Protein AF-A0A7R9QIW4-F1 (afdb_monomer)

Solvent-accessible surface area (backbone atoms only — not comparable to full-atom values): 6549 Å² total; per-residue (Å²): 130,71,56,93,93,48,84,43,78,92,71,60,83,67,83,57,94,78,72,70,64,65,75,35,50,54,84,44,78,40,85,35,36,68,63,47,52,56,50,51,50,55,54,48,61,66,40,68,49,76,42,98,90,54,27,41,38,30,44,73,46,78,78,46,79,47,74,47,28,39,44,32,31,45,70,65,41,81,47,74,51,48,40,32,34,38,33,33,32,33,40,31,33,44,70,96,53,90,61,77,47,73,51,72,52,74,44,83,74,51,105

Foldseek 3Di:
DDDVPDDDPVRPPPCPPVNDCPLLADKDKDWCFVVVVVVVQVVQQPDWDADPQWWIKHWPDWPDWDWTKMWIGHRNDIDIDTWIKTKTKMWIDTPPDPDIDIDMDIDRTDD

Structure (mmCIF, N/CA/C/O backbone):
data_AF-A0A7R9QIW4-F1
#
_entry.id   AF-A0A7R9QIW4-F1
#
loop_
_atom_site.group_PDB
_atom_site.id
_atom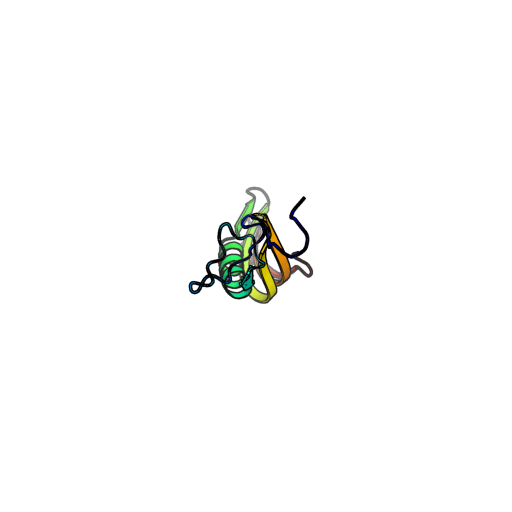_site.type_symbol
_atom_site.label_atom_id
_atom_site.label_alt_id
_atom_site.label_comp_id
_atom_site.label_asym_id
_atom_site.label_entity_id
_atom_site.label_seq_id
_atom_site.pdbx_PDB_ins_code
_atom_site.Cartn_x
_atom_site.Cartn_y
_atom_site.Cartn_z
_atom_site.occupancy
_atom_site.B_iso_or_equiv
_atom_site.auth_seq_id
_atom_site.auth_comp_id
_atom_site.auth_asym_id
_atom_site.auth_atom_id
_atom_site.pdbx_PDB_model_num
ATOM 1 N N . MET A 1 1 ? 19.376 -8.536 -48.602 1.00 56.03 1 MET A N 1
ATOM 2 C CA . MET A 1 1 ? 19.967 -9.592 -47.755 1.00 56.03 1 MET A CA 1
ATOM 3 C C . MET A 1 1 ? 21.464 -9.352 -47.710 1.00 56.03 1 MET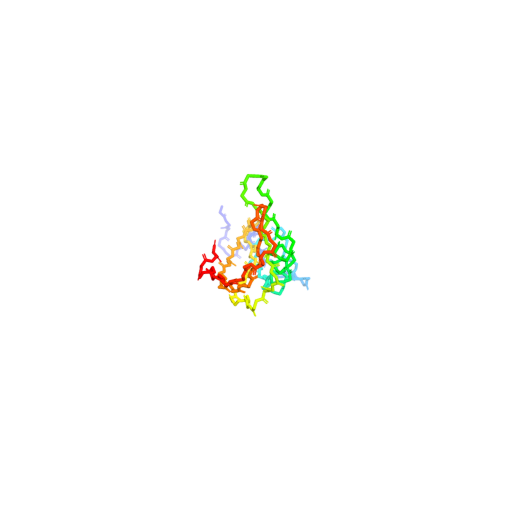 A C 1
ATOM 5 O O . MET A 1 1 ? 22.022 -9.063 -48.764 1.00 56.03 1 MET A O 1
ATOM 9 N N . ALA A 1 2 ? 22.073 -9.385 -46.524 1.00 54.66 2 ALA A N 1
ATOM 10 C CA . ALA A 1 2 ? 23.524 -9.289 -46.370 1.00 54.66 2 ALA A CA 1
ATOM 11 C C . ALA A 1 2 ? 24.207 -10.438 -47.130 1.00 54.66 2 ALA A C 1
ATOM 13 O O . ALA A 1 2 ? 23.661 -11.544 -47.180 1.00 54.66 2 ALA A O 1
ATOM 14 N N . LYS A 1 3 ? 25.363 -10.183 -47.751 1.00 52.41 3 LYS A N 1
ATOM 15 C CA . LYS A 1 3 ? 26.137 -11.238 -48.414 1.00 52.41 3 LYS A CA 1
ATOM 16 C C . LYS A 1 3 ? 26.776 -12.134 -47.354 1.00 52.41 3 LYS A C 1
ATOM 18 O O . LYS A 1 3 ? 27.245 -11.657 -46.327 1.00 52.41 3 LYS A O 1
ATOM 23 N N . TRP A 1 4 ? 26.791 -13.441 -47.601 1.00 43.91 4 TRP A N 1
ATOM 24 C CA . TRP A 1 4 ? 27.420 -14.411 -46.707 1.00 43.91 4 TRP A CA 1
ATOM 25 C C . TRP A 1 4 ? 28.911 -14.082 -46.524 1.00 43.91 4 TRP A C 1
ATOM 27 O O . TRP A 1 4 ? 29.650 -14.049 -47.504 1.00 43.91 4 TRP A O 1
ATOM 37 N N . GLY A 1 5 ? 29.332 -13.817 -45.284 1.00 66.69 5 GLY A N 1
ATOM 38 C CA . GLY A 1 5 ? 30.713 -13.450 -44.939 1.00 66.69 5 GLY A CA 1
ATOM 39 C C . GLY A 1 5 ? 31.001 -11.944 -44.854 1.00 66.69 5 GLY A C 1
ATOM 40 O O . GLY A 1 5 ? 32.052 -11.574 -44.345 1.00 66.69 5 GLY A O 1
ATOM 41 N N . GLU A 1 6 ? 30.071 -11.078 -45.266 1.00 59.47 6 GLU A N 1
ATOM 42 C CA . GLU A 1 6 ? 30.149 -9.630 -45.041 1.00 59.47 6 GLU A CA 1
ATOM 43 C C . GLU A 1 6 ? 29.053 -9.237 -44.044 1.00 59.47 6 GLU A C 1
ATOM 45 O O . GLU A 1 6 ? 27.864 -9.236 -44.375 1.00 59.47 6 GLU A O 1
ATOM 50 N N . GLY A 1 7 ? 29.434 -8.941 -42.797 1.00 56.41 7 GLY A N 1
ATOM 51 C CA . GLY A 1 7 ? 28.502 -8.386 -41.814 1.00 56.41 7 GLY A CA 1
ATOM 52 C C . GLY A 1 7 ? 27.918 -7.079 -42.352 1.00 56.41 7 GLY A C 1
ATOM 53 O O . GLY A 1 7 ? 28.661 -6.140 -42.621 1.00 56.41 7 GLY A O 1
ATOM 54 N N . ASP A 1 8 ? 26.599 -7.023 -42.561 1.00 56.38 8 ASP A N 1
ATOM 55 C CA . ASP A 1 8 ? 25.931 -5.793 -42.996 1.00 56.38 8 ASP A CA 1
ATOM 56 C C . ASP A 1 8 ? 26.120 -4.733 -41.895 1.00 56.38 8 ASP A C 1
ATOM 58 O O . ASP A 1 8 ? 25.747 -4.999 -40.749 1.00 56.38 8 ASP A O 1
ATOM 62 N N . PRO A 1 9 ? 26.666 -3.541 -42.202 1.00 57.56 9 PRO A N 1
ATOM 63 C CA . PRO A 1 9 ? 26.894 -2.494 -41.209 1.00 57.56 9 PRO A CA 1
ATOM 64 C C . PRO A 1 9 ? 25.623 -2.062 -40.468 1.00 57.56 9 PRO A C 1
ATOM 66 O O . PRO A 1 9 ? 25.699 -1.528 -39.368 1.00 57.56 9 PRO A O 1
ATOM 69 N N . ARG A 1 10 ? 24.434 -2.309 -41.034 1.00 55.12 10 ARG A N 1
ATOM 70 C CA . ARG A 1 10 ? 23.149 -2.062 -40.360 1.00 55.12 10 ARG A CA 1
ATOM 71 C C . ARG A 1 10 ? 22.868 -3.059 -39.232 1.00 55.12 10 ARG A C 1
ATOM 73 O O . ARG A 1 10 ? 21.970 -2.818 -38.431 1.00 55.12 10 ARG A O 1
ATOM 80 N N . TRP A 1 11 ? 23.538 -4.210 -39.239 1.00 50.78 11 TRP A N 1
ATOM 81 C CA . TRP A 1 11 ? 23.334 -5.352 -38.338 1.00 50.78 11 TRP A CA 1
ATOM 82 C C . TRP A 1 11 ? 24.532 -5.586 -37.407 1.00 50.78 11 TRP A C 1
ATOM 84 O O . TRP A 1 11 ? 24.515 -6.525 -36.611 1.00 50.78 11 TRP A O 1
ATOM 94 N N . ILE A 1 12 ? 25.552 -4.727 -37.465 1.00 47.75 12 ILE A N 1
ATOM 95 C CA . ILE A 1 12 ? 26.634 -4.706 -36.486 1.00 47.75 12 ILE A CA 1
ATOM 96 C C . ILE A 1 12 ? 26.072 -4.096 -35.198 1.00 47.75 12 ILE A C 1
ATOM 98 O O . ILE A 1 12 ? 25.930 -2.881 -35.065 1.00 47.75 12 ILE A O 1
ATOM 102 N N . VAL A 1 13 ? 25.722 -4.955 -34.238 1.00 56.75 13 VAL A N 1
ATOM 103 C CA . VAL A 1 13 ? 25.599 -4.547 -32.834 1.00 56.75 13 VAL A CA 1
ATOM 104 C C . VAL A 1 13 ? 27.028 -4.371 -32.332 1.00 56.75 13 VAL A C 1
ATOM 106 O O . VAL A 1 13 ? 27.611 -5.271 -31.740 1.00 56.75 13 VAL A O 1
ATOM 109 N N . GLU A 1 14 ? 27.634 -3.241 -32.685 1.00 55.06 14 GLU A N 1
ATOM 110 C CA . GLU A 1 14 ? 28.915 -2.827 -32.125 1.00 55.06 14 GLU A CA 1
ATOM 111 C C . GLU A 1 14 ? 28.707 -2.675 -30.615 1.00 55.06 14 GLU A C 1
ATOM 113 O O . GLU A 1 14 ? 27.863 -1.883 -30.178 1.00 55.06 14 GLU A O 1
ATOM 118 N N . GLU A 1 15 ? 29.429 -3.470 -29.821 1.00 50.44 15 GLU A N 1
ATOM 119 C CA . GLU A 1 15 ? 29.537 -3.253 -28.381 1.00 50.44 15 GLU A CA 1
ATOM 120 C C . GLU A 1 15 ? 30.114 -1.856 -28.182 1.00 50.44 15 GLU A C 1
ATOM 122 O O . GLU A 1 15 ? 31.311 -1.615 -28.349 1.00 50.44 15 GLU A O 1
ATOM 127 N N . ARG A 1 16 ? 29.238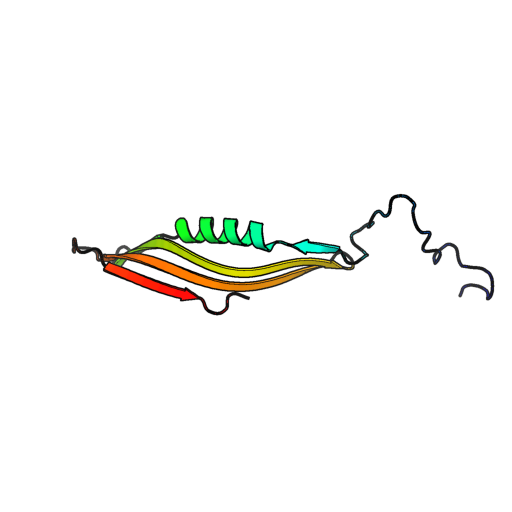 -0.890 -27.903 1.00 57.91 16 ARG A N 1
ATOM 128 C CA . ARG A 1 16 ? 29.695 0.464 -27.650 1.00 57.91 16 ARG A CA 1
ATOM 129 C C . ARG A 1 16 ? 30.449 0.471 -26.322 1.00 57.91 16 ARG A C 1
ATOM 131 O O . ARG A 1 16 ? 29.928 -0.052 -25.334 1.00 57.91 16 ARG A O 1
ATOM 138 N N . PRO A 1 17 ? 31.624 1.112 -26.255 1.00 61.44 17 PRO A N 1
ATOM 139 C CA . PRO A 1 17 ? 32.411 1.178 -25.027 1.00 61.44 17 PRO A CA 1
ATOM 140 C C . PRO A 1 17 ? 31.701 1.935 -23.891 1.00 61.44 17 PRO A C 1
ATOM 142 O O . PRO A 1 17 ? 32.118 1.834 -22.743 1.00 61.44 17 PRO A O 1
ATOM 145 N N . ASP A 1 18 ? 30.633 2.683 -24.191 1.00 68.19 18 ASP A N 1
ATOM 146 C CA . ASP A 1 18 ? 29.832 3.426 -23.215 1.00 68.19 18 ASP A CA 1
ATOM 147 C C . ASP A 1 18 ? 28.668 2.613 -22.614 1.00 68.19 18 ASP A C 1
ATOM 149 O O . ASP A 1 18 ? 28.016 3.097 -21.691 1.00 68.19 18 ASP A O 1
ATOM 153 N N . ALA A 1 19 ? 28.398 1.396 -23.118 1.00 61.72 19 ALA A N 1
ATOM 154 C CA . ALA A 1 19 ? 27.302 0.517 -22.689 1.00 61.72 19 ALA A CA 1
ATOM 155 C C . ALA A 1 19 ? 25.917 1.207 -22.616 1.00 61.72 19 ALA A C 1
ATOM 157 O O . ALA A 1 19 ? 25.016 0.763 -21.896 1.00 61.72 19 ALA A O 1
ATOM 158 N N . THR A 1 20 ? 25.720 2.299 -23.363 1.00 64.81 20 THR A N 1
ATOM 159 C CA . THR A 1 20 ? 24.514 3.124 -23.253 1.00 64.81 20 THR A CA 1
ATOM 160 C C . THR A 1 20 ? 23.307 2.395 -23.842 1.00 64.81 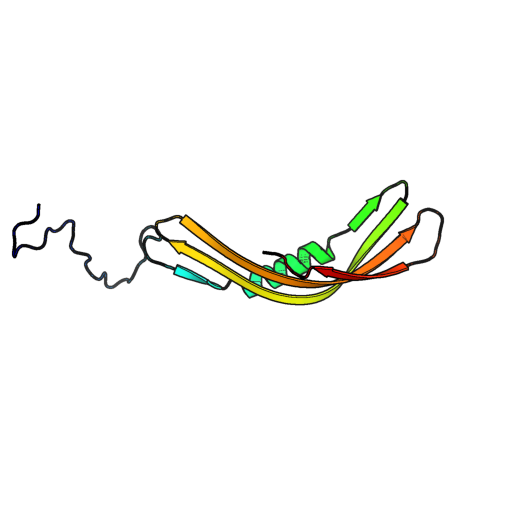20 THR A C 1
ATOM 162 O O . THR A 1 20 ? 23.279 2.048 -25.025 1.00 64.81 20 THR A O 1
ATOM 165 N N . ASN A 1 21 ? 22.245 2.224 -23.047 1.00 66.19 21 ASN A N 1
ATOM 166 C CA . ASN A 1 21 ? 20.968 1.688 -23.525 1.00 66.19 21 ASN A CA 1
ATOM 167 C C . ASN A 1 21 ? 20.184 2.747 -24.317 1.00 66.19 21 ASN A C 1
ATOM 169 O O . ASN A 1 21 ? 19.244 3.374 -23.819 1.00 66.19 21 ASN A O 1
ATOM 173 N N . VAL A 1 22 ? 20.592 2.963 -25.566 1.00 66.94 22 VAL A N 1
ATOM 174 C CA . VAL A 1 22 ? 19.954 3.927 -26.467 1.00 66.94 22 VAL A CA 1
ATOM 175 C C . VAL A 1 22 ? 18.474 3.562 -26.652 1.00 66.94 22 VAL A C 1
ATOM 177 O O . VAL A 1 22 ? 18.134 2.425 -26.979 1.00 66.94 22 VAL A O 1
ATOM 180 N N . ASN A 1 23 ? 17.586 4.537 -26.434 1.00 65.25 23 ASN A N 1
ATOM 181 C CA . ASN A 1 23 ? 16.126 4.408 -26.552 1.00 65.25 23 ASN A CA 1
ATOM 182 C C . ASN A 1 23 ? 15.468 3.337 -25.652 1.00 65.25 23 ASN A C 1
ATOM 184 O O . ASN A 1 23 ? 14.346 2.920 -25.938 1.00 65.25 23 ASN A O 1
ATOM 188 N N . ASN A 1 24 ? 16.130 2.885 -24.576 1.00 65.75 24 ASN A N 1
ATOM 189 C CA . ASN A 1 24 ? 15.651 1.783 -23.726 1.00 65.75 24 ASN A CA 1
ATOM 190 C C . ASN A 1 24 ? 15.246 0.529 -24.531 1.00 65.75 24 ASN A C 1
ATOM 192 O O . ASN A 1 24 ? 14.215 -0.111 -24.290 1.00 65.75 24 ASN A O 1
ATOM 196 N N . TRP A 1 25 ? 16.030 0.206 -25.560 1.00 69.62 25 TRP A N 1
ATOM 197 C CA . TRP A 1 25 ? 15.778 -0.960 -26.400 1.00 69.62 25 TRP A CA 1
ATOM 198 C C . TRP A 1 25 ? 16.100 -2.270 -25.670 1.00 69.62 25 TRP A C 1
ATOM 200 O O . TRP A 1 25 ? 15.355 -3.248 -25.793 1.00 69.62 25 TRP A O 1
ATOM 210 N N . HIS A 1 26 ? 17.170 -2.267 -24.870 1.00 74.38 26 HIS A N 1
ATOM 211 C CA . HIS A 1 26 ? 17.575 -3.384 -24.020 1.00 74.38 26 HIS A CA 1
ATOM 212 C C . HIS A 1 26 ? 16.808 -3.377 -22.697 1.00 74.38 26 HIS A C 1
ATOM 214 O O . HIS A 1 26 ? 16.380 -2.320 -22.233 1.00 74.38 26 HIS A O 1
ATOM 220 N N . TRP A 1 27 ? 16.645 -4.563 -22.104 1.00 78.50 27 TRP A N 1
ATOM 221 C CA . TRP A 1 27 ? 15.967 -4.723 -20.819 1.00 78.50 27 TRP A CA 1
ATOM 222 C C . TRP A 1 27 ? 16.693 -3.931 -19.734 1.00 78.50 27 TRP A C 1
ATOM 224 O O . TRP A 1 27 ? 17.884 -4.136 -19.505 1.00 78.50 27 TRP A O 1
ATOM 234 N N . THR A 1 28 ? 15.971 -3.042 -19.062 1.00 83.75 28 THR A N 1
ATOM 235 C CA . THR A 1 28 ? 16.415 -2.422 -17.813 1.00 83.75 28 THR A CA 1
ATOM 236 C C . THR A 1 28 ? 15.342 -2.609 -16.764 1.00 83.75 28 THR A C 1
ATOM 238 O O . THR A 1 28 ? 14.173 -2.324 -17.014 1.00 83.75 28 THR A O 1
ATOM 241 N N . GLU A 1 29 ? 15.757 -3.073 -15.593 1.00 89.25 29 GLU A N 1
ATOM 242 C CA . GLU A 1 29 ? 14.901 -3.249 -14.428 1.00 89.25 29 GLU A CA 1
ATOM 243 C C . GLU A 1 29 ? 15.309 -2.243 -13.357 1.00 89.25 29 GLU A C 1
ATOM 245 O O . GLU A 1 29 ? 16.496 -2.002 -13.120 1.00 89.25 29 GLU A O 1
ATOM 250 N N . LYS A 1 30 ? 14.317 -1.635 -12.713 1.00 92.19 30 LYS A N 1
ATOM 251 C CA . LYS A 1 30 ? 14.508 -0.796 -11.537 1.00 92.19 30 LYS A CA 1
ATOM 252 C C . LYS A 1 30 ? 13.615 -1.301 -10.421 1.00 92.19 30 LYS A C 1
ATOM 254 O O . LYS A 1 30 ? 12.402 -1.413 -10.595 1.00 92.19 30 LYS A O 1
ATOM 259 N N . ASN A 1 31 ? 14.222 -1.540 -9.263 1.00 94.38 31 ASN A N 1
ATOM 260 C CA . ASN A 1 31 ? 13.480 -1.784 -8.039 1.00 94.38 31 ASN A CA 1
ATOM 261 C C . ASN A 1 31 ? 12.744 -0.494 -7.646 1.00 94.38 31 ASN A C 1
ATOM 263 O O . ASN A 1 31 ? 13.368 0.550 -7.447 1.00 94.38 31 ASN A O 1
ATOM 267 N N . ALA A 1 32 ? 11.419 -0.573 -7.573 1.00 95.88 32 ALA A N 1
ATOM 268 C CA . ALA A 1 32 ? 10.542 0.515 -7.164 1.00 95.88 32 ALA A CA 1
ATOM 269 C C . ALA A 1 32 ? 9.937 0.272 -5.772 1.00 95.88 32 ALA A C 1
ATOM 271 O O . ALA A 1 32 ? 9.169 1.102 -5.297 1.00 95.88 32 ALA A O 1
ATOM 272 N N . SER A 1 33 ? 10.292 -0.822 -5.089 1.00 95.81 33 SER A N 1
ATOM 273 C CA . SER A 1 33 ? 9.668 -1.241 -3.833 1.00 95.81 33 SER A CA 1
ATOM 274 C C . SER A 1 33 ? 9.787 -0.187 -2.733 1.00 95.81 33 SER A C 1
ATOM 276 O O . SER A 1 33 ? 8.792 0.132 -2.091 1.00 95.81 33 SER A O 1
ATOM 278 N N . ASN A 1 34 ? 10.974 0.394 -2.528 1.00 96.38 34 ASN A N 1
ATOM 279 C CA . ASN A 1 34 ? 11.174 1.400 -1.474 1.00 96.38 34 ASN A CA 1
ATOM 280 C C . ASN A 1 34 ? 10.371 2.675 -1.748 1.00 96.38 34 ASN A C 1
ATOM 282 O O . ASN A 1 34 ? 9.646 3.150 -0.877 1.00 96.38 34 ASN A O 1
ATOM 286 N N . TRP A 1 35 ? 10.437 3.171 -2.986 1.00 96.25 35 TRP A N 1
ATOM 287 C CA . TRP A 1 35 ? 9.668 4.339 -3.408 1.00 96.25 35 TRP A CA 1
ATOM 288 C C . TRP A 1 35 ? 8.160 4.099 -3.262 1.00 96.25 35 TRP A C 1
ATOM 290 O O . TRP A 1 35 ? 7.442 4.954 -2.748 1.00 96.25 35 TRP A O 1
ATOM 300 N N . SER A 1 36 ? 7.679 2.918 -3.659 1.00 96.94 36 SER A N 1
ATOM 301 C CA . SER A 1 36 ? 6.270 2.546 -3.536 1.00 96.94 36 SER A CA 1
ATOM 302 C C . SER A 1 36 ? 5.829 2.456 -2.079 1.00 96.94 36 SER A C 1
ATOM 304 O O . SER A 1 36 ? 4.766 2.974 -1.756 1.00 96.94 36 SER A O 1
ATOM 306 N N . LYS A 1 37 ? 6.637 1.878 -1.179 1.00 97.12 37 LYS A N 1
ATOM 307 C CA . LYS A 1 37 ? 6.332 1.827 0.263 1.00 97.12 37 LYS A CA 1
ATOM 308 C C . LYS A 1 37 ? 6.180 3.223 0.858 1.00 97.12 37 LYS A C 1
ATOM 310 O O . LYS A 1 37 ? 5.188 3.499 1.532 1.00 97.12 37 LYS A O 1
ATOM 315 N N . GLU A 1 38 ? 7.121 4.119 0.569 1.00 97.25 38 GLU A N 1
ATOM 316 C CA . GLU A 1 38 ? 7.046 5.521 0.994 1.00 97.25 38 GLU A CA 1
ATOM 317 C C . GLU A 1 38 ? 5.795 6.205 0.431 1.00 97.25 38 GLU A C 1
ATOM 319 O O . GLU A 1 38 ? 5.051 6.858 1.167 1.00 97.25 38 GLU A O 1
ATOM 324 N N . LYS A 1 39 ? 5.520 6.014 -0.865 1.00 97.06 39 LYS A N 1
ATOM 325 C CA . LYS A 1 39 ? 4.385 6.646 -1.537 1.00 97.06 39 LYS A CA 1
ATOM 326 C C . LYS A 1 39 ? 3.039 6.140 -1.022 1.00 97.06 39 LYS A C 1
ATOM 328 O O . LYS A 1 39 ? 2.147 6.951 -0.781 1.00 97.06 39 LYS A O 1
ATOM 333 N N . LEU A 1 40 ? 2.893 4.831 -0.841 1.00 97.06 40 LEU A N 1
ATOM 334 C CA . LEU A 1 40 ? 1.695 4.206 -0.283 1.00 97.06 40 LEU A CA 1
ATOM 335 C C . LEU A 1 40 ? 1.456 4.680 1.148 1.00 97.06 40 LEU A C 1
ATOM 337 O O . LEU A 1 40 ? 0.338 5.062 1.474 1.00 97.06 40 LEU A O 1
ATOM 341 N N . THR A 1 41 ? 2.509 4.750 1.966 1.00 96.62 41 THR A N 1
ATOM 342 C CA . THR A 1 41 ? 2.406 5.257 3.341 1.00 96.62 41 THR A CA 1
ATOM 343 C C . THR A 1 41 ? 1.894 6.696 3.350 1.00 96.62 41 THR A C 1
ATOM 345 O O . THR A 1 41 ? 0.929 6.998 4.042 1.00 96.62 41 THR A O 1
ATOM 348 N N . GLN A 1 42 ? 2.468 7.573 2.519 1.00 97.12 42 GLN A N 1
ATOM 349 C CA . GLN A 1 42 ? 2.020 8.965 2.398 1.00 97.12 42 GLN A CA 1
ATOM 350 C C . GLN A 1 42 ? 0.552 9.083 1.968 1.00 97.12 42 GLN A C 1
ATOM 352 O O . GLN A 1 42 ? -0.185 9.885 2.534 1.00 97.12 42 GLN A O 1
ATOM 357 N N . LEU A 1 43 ? 0.129 8.308 0.964 1.00 96.62 43 LEU A N 1
ATOM 358 C CA . LEU A 1 43 ? -1.244 8.349 0.454 1.00 96.62 43 LEU A CA 1
ATOM 359 C C . LEU A 1 43 ? -2.250 7.823 1.481 1.00 96.62 43 LEU A C 1
ATOM 361 O O . LEU A 1 43 ? -3.290 8.443 1.676 1.00 96.62 43 LEU A O 1
ATOM 365 N N . LEU A 1 44 ? -1.933 6.711 2.147 1.00 95.81 44 LEU A N 1
ATOM 366 C CA . LEU A 1 44 ? -2.802 6.102 3.152 1.00 95.81 44 LEU A CA 1
ATOM 367 C C . LEU A 1 44 ? -2.918 6.987 4.392 1.00 95.81 44 LEU A C 1
ATOM 369 O O . LEU A 1 44 ? -4.023 7.208 4.867 1.00 95.81 44 LEU A O 1
ATOM 373 N N . SER A 1 45 ? -1.816 7.559 4.884 1.00 94.69 45 SER A N 1
ATOM 374 C CA . SER A 1 45 ? -1.852 8.479 6.029 1.00 94.69 45 SER A CA 1
ATOM 375 C C . SER A 1 45 ? -2.591 9.789 5.742 1.00 94.69 45 SER A C 1
ATOM 377 O O . SER A 1 45 ? -3.068 10.428 6.674 1.00 94.69 45 SER A O 1
ATOM 379 N N . ALA A 1 46 ? -2.685 10.200 4.475 1.00 94.88 46 ALA A N 1
ATOM 380 C CA . ALA A 1 46 ? -3.458 11.368 4.058 1.00 94.88 46 ALA A CA 1
ATOM 381 C C . ALA A 1 46 ? -4.931 11.044 3.746 1.00 94.88 46 ALA A C 1
ATOM 383 O O . ALA A 1 46 ? -5.691 11.954 3.415 1.00 94.88 46 ALA A O 1
ATOM 384 N N . LEU A 1 47 ? -5.336 9.770 3.806 1.00 95.12 47 LEU A N 1
ATOM 385 C CA . LEU A 1 47 ? -6.690 9.353 3.472 1.00 95.12 47 LEU A CA 1
ATOM 386 C C . LEU A 1 47 ? -7.650 9.685 4.617 1.00 95.12 47 LEU A C 1
ATOM 388 O O . LEU A 1 47 ? -7.586 9.107 5.706 1.00 95.12 47 LEU A O 1
ATOM 392 N N . GLU A 1 48 ? -8.578 10.581 4.314 1.00 94.06 48 GLU A N 1
ATOM 393 C CA . GLU A 1 48 ? -9.675 10.978 5.181 1.00 94.06 48 GLU A CA 1
ATOM 394 C C . GLU A 1 48 ? -10.981 10.907 4.386 1.00 94.06 48 GLU A C 1
ATOM 396 O O . GLU A 1 48 ? -11.067 11.371 3.247 1.00 94.06 48 GLU A O 1
ATOM 401 N N . VAL A 1 49 ? -11.983 10.275 4.983 1.00 93.25 49 VAL A N 1
ATOM 402 C CA . VAL A 1 49 ? -13.334 10.136 4.450 1.00 93.25 49 VAL A CA 1
ATOM 403 C C . VAL A 1 49 ? -14.253 10.892 5.395 1.00 93.25 49 VAL A C 1
ATOM 405 O O . VAL A 1 49 ? -14.512 10.434 6.506 1.00 93.25 49 VAL A O 1
ATOM 408 N N . ASP A 1 50 ? -14.715 12.057 4.957 1.00 92.50 50 ASP A N 1
ATOM 409 C CA . ASP A 1 50 ? -15.725 12.856 5.647 1.00 92.50 50 ASP A CA 1
ATOM 410 C C . ASP A 1 50 ? -17.022 12.807 4.839 1.00 92.50 50 ASP A C 1
ATOM 412 O O . ASP A 1 50 ? -17.101 13.330 3.723 1.00 92.50 50 ASP A O 1
ATOM 416 N N . GLU A 1 51 ? -18.033 12.141 5.389 1.00 91.81 51 GLU A N 1
ATOM 417 C CA . GLU A 1 51 ? -19.368 12.110 4.813 1.00 91.81 51 GLU A CA 1
ATOM 418 C C . GLU A 1 51 ? -20.335 12.840 5.746 1.00 91.81 51 GLU A C 1
ATOM 420 O O . GLU A 1 51 ? -20.648 12.378 6.846 1.00 91.81 51 GLU A O 1
ATOM 425 N N . SER A 1 52 ? -20.863 13.976 5.281 1.00 85.38 52 SER A N 1
ATOM 426 C CA . SER A 1 52 ? -21.637 14.920 6.101 1.00 85.38 52 SER A CA 1
ATOM 427 C C . SER A 1 52 ? -22.887 14.323 6.767 1.00 85.38 52 SER A C 1
ATOM 429 O O . SER A 1 52 ? -23.400 14.891 7.728 1.00 85.38 52 SER A O 1
ATOM 431 N N . GLY A 1 53 ? -23.392 13.184 6.284 1.00 86.75 53 GLY A N 1
ATOM 432 C CA . GLY A 1 53 ? -24.530 12.471 6.874 1.00 86.75 53 GLY A CA 1
ATOM 433 C C . GLY A 1 53 ? -24.162 11.314 7.808 1.00 86.75 53 GLY A C 1
ATOM 434 O O . GLY A 1 53 ? -25.043 10.812 8.502 1.00 86.75 53 GLY A O 1
ATOM 435 N N . VAL A 1 54 ? -22.898 10.885 7.834 1.00 89.12 54 VAL A N 1
ATOM 436 C CA . VAL A 1 54 ? -22.472 9.641 8.495 1.00 89.12 54 VAL A CA 1
ATOM 437 C C . VAL A 1 54 ? -21.425 9.928 9.565 1.00 89.12 54 VAL A C 1
ATOM 439 O O . VAL A 1 54 ? -21.643 9.629 10.741 1.00 89.12 54 VAL A O 1
ATOM 442 N N . GLY A 1 55 ? -20.300 10.527 9.185 1.00 91.12 55 GLY A N 1
ATOM 443 C CA . GLY A 1 55 ? -19.166 10.701 10.078 1.00 91.12 55 GLY A CA 1
ATOM 444 C C . GLY A 1 55 ? -17.841 10.885 9.353 1.00 91.12 55 GLY A C 1
ATOM 445 O O . GLY A 1 55 ? -17.768 10.886 8.125 1.00 91.12 55 GLY A O 1
ATOM 446 N N . LEU A 1 56 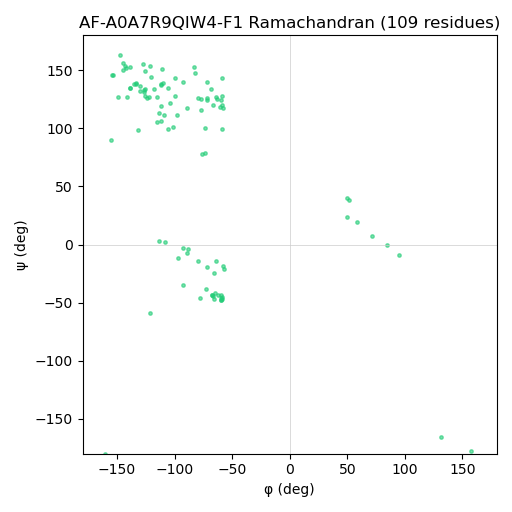? -16.793 10.994 10.162 1.00 92.88 56 LEU A N 1
ATOM 447 C CA . LEU A 1 56 ? -15.407 11.126 9.739 1.00 92.88 56 LEU A CA 1
ATOM 448 C C . LEU A 1 56 ? -14.673 9.808 9.986 1.00 92.88 56 LEU A C 1
ATOM 450 O O . LEU A 1 56 ? -14.764 9.247 11.077 1.00 92.88 56 LEU A O 1
ATOM 454 N N . CYS A 1 57 ? -13.895 9.339 9.019 1.00 94.50 57 CYS A N 1
ATOM 455 C CA . CYS A 1 57 ? -13.007 8.192 9.157 1.00 94.50 57 CYS A CA 1
ATOM 456 C C . CYS A 1 57 ? -11.645 8.508 8.541 1.00 94.50 57 CYS A C 1
ATOM 458 O O . CYS A 1 57 ? -11.562 9.090 7.464 1.00 94.50 57 CYS A O 1
ATOM 460 N N . ARG A 1 58 ? -10.565 8.107 9.207 1.00 96.00 58 ARG A N 1
ATOM 461 C CA . ARG A 1 58 ? -9.199 8.285 8.712 1.00 96.00 58 ARG A CA 1
ATOM 462 C C . ARG A 1 58 ? -8.319 7.105 9.077 1.00 96.00 58 ARG A C 1
ATOM 464 O O . ARG A 1 58 ? -8.526 6.445 10.099 1.00 96.00 58 ARG A O 1
ATOM 471 N N . VAL A 1 59 ? -7.285 6.884 8.278 1.00 97.31 59 VAL A N 1
ATOM 472 C CA . VAL A 1 59 ? -6.226 5.928 8.616 1.00 97.31 59 VAL A CA 1
ATOM 473 C C . VAL A 1 59 ? -5.384 6.515 9.748 1.00 97.31 59 VAL A C 1
ATOM 475 O O . VAL A 1 59 ? -4.902 7.642 9.653 1.00 97.31 59 VAL A O 1
ATOM 478 N N . SER A 1 60 ? -5.210 5.773 10.841 1.00 95.00 60 SER A N 1
ATOM 479 C CA . SER A 1 60 ? -4.390 6.216 11.973 1.00 95.00 60 SER A CA 1
ATOM 480 C C . SER A 1 60 ? -2.948 5.749 11.896 1.00 95.00 60 SER A C 1
ATOM 482 O O . SER A 1 60 ? -2.062 6.472 12.345 1.00 95.00 60 SER A O 1
ATOM 484 N N . ALA A 1 61 ? -2.715 4.549 11.369 1.00 95.44 61 ALA A N 1
ATOM 485 C CA . ALA A 1 61 ? -1.384 3.975 11.248 1.00 95.44 61 ALA A CA 1
ATOM 486 C C . ALA A 1 61 ? -1.337 2.968 10.099 1.00 95.44 61 ALA A C 1
ATOM 488 O O . ALA A 1 61 ? -2.305 2.254 9.842 1.00 95.44 61 ALA A O 1
ATOM 489 N N . VAL A 1 62 ? -0.189 2.902 9.430 1.00 96.19 62 VAL A N 1
ATOM 490 C CA . VAL A 1 62 ? 0.134 1.837 8.480 1.00 96.19 62 VAL A CA 1
ATOM 491 C C . VAL A 1 62 ? 0.987 0.822 9.233 1.00 96.19 62 VAL A C 1
ATOM 493 O O . VAL A 1 62 ? 2.107 1.142 9.624 1.00 96.19 62 VAL A O 1
ATOM 496 N N . GLU A 1 63 ? 0.453 -0.373 9.478 1.00 96.06 63 GLU A N 1
ATOM 497 C CA . GLU A 1 63 ? 1.150 -1.414 10.245 1.00 96.06 63 GLU A CA 1
ATOM 498 C C . GLU A 1 63 ? 2.211 -2.112 9.398 1.00 96.06 63 GLU A C 1
ATOM 500 O O . GLU A 1 63 ? 3.338 -2.326 9.842 1.00 96.06 63 GLU A O 1
ATOM 505 N N . SER A 1 64 ? 1.851 -2.484 8.168 1.00 96.69 64 SER A N 1
ATOM 506 C CA . SER A 1 64 ? 2.762 -3.174 7.259 1.00 96.69 64 SER A CA 1
ATOM 507 C C . SER A 1 64 ? 2.401 -2.928 5.798 1.00 96.69 64 SER A C 1
ATOM 509 O O . SER A 1 64 ? 1.232 -2.792 5.435 1.00 96.69 64 SER A O 1
ATOM 511 N N . ILE A 1 65 ? 3.445 -2.863 4.971 1.00 97.44 65 ILE A N 1
ATOM 512 C CA . ILE A 1 65 ? 3.375 -2.878 3.510 1.00 97.44 65 ILE A CA 1
ATOM 513 C C . ILE A 1 65 ? 4.405 -3.908 3.046 1.00 97.44 65 ILE A C 1
ATOM 515 O O . ILE A 1 65 ? 5.614 -3.639 3.003 1.00 97.44 65 ILE A O 1
ATOM 519 N N . GLU A 1 66 ? 3.920 -5.104 2.746 1.00 97.50 66 GLU A N 1
ATOM 520 C CA . GLU A 1 66 ? 4.726 -6.254 2.349 1.00 97.50 66 GLU A CA 1
ATOM 521 C C . GLU A 1 66 ? 4.493 -6.562 0.879 1.00 97.50 66 GLU A C 1
ATOM 523 O O . GLU A 1 66 ? 3.370 -6.471 0.396 1.00 97.50 66 GLU A O 1
ATOM 528 N N . GLY A 1 67 ? 5.561 -6.889 0.160 1.00 96.31 67 GLY A N 1
ATOM 529 C CA . GLY A 1 67 ? 5.510 -7.091 -1.280 1.00 96.31 67 GLY A CA 1
ATOM 530 C C . GLY A 1 67 ? 6.604 -6.335 -2.018 1.00 96.31 67 GLY A C 1
ATOM 531 O O . GLY A 1 67 ? 7.586 -5.865 -1.420 1.00 96.31 67 GLY A O 1
ATOM 532 N N . GLU A 1 68 ? 6.434 -6.235 -3.330 1.00 96.56 68 GLU A N 1
ATOM 533 C CA . GLU A 1 68 ? 7.439 -5.689 -4.228 1.00 96.56 68 GLU A CA 1
ATOM 534 C C . GLU A 1 68 ? 6.835 -4.910 -5.391 1.00 96.56 68 GLU A C 1
ATOM 536 O O . GLU A 1 68 ? 5.688 -5.106 -5.784 1.00 96.56 68 GLU A O 1
ATOM 541 N N . ALA A 1 69 ? 7.636 -4.001 -5.945 1.00 97.38 69 ALA A N 1
ATOM 542 C CA . ALA A 1 69 ? 7.342 -3.343 -7.203 1.00 97.38 69 ALA A CA 1
ATOM 543 C C . ALA A 1 69 ? 8.610 -3.229 -8.045 1.00 97.38 69 ALA A C 1
ATOM 545 O O . ALA A 1 69 ? 9.661 -2.789 -7.569 1.00 97.38 69 ALA A O 1
ATOM 546 N N . VAL A 1 70 ? 8.488 -3.556 -9.327 1.00 95.75 70 VAL A N 1
ATOM 547 C CA . VAL A 1 70 ? 9.558 -3.430 -10.314 1.00 95.75 70 VAL A CA 1
ATOM 548 C C . VAL A 1 70 ? 9.055 -2.693 -11.543 1.00 95.75 70 VAL A C 1
ATOM 550 O O . VAL A 1 70 ? 7.962 -2.944 -12.051 1.00 95.75 70 VAL A O 1
ATOM 553 N N . ALA A 1 71 ? 9.874 -1.768 -12.032 1.00 93.94 71 ALA A N 1
ATOM 554 C CA . ALA A 1 71 ? 9.631 -1.042 -13.266 1.00 93.94 71 ALA A CA 1
ATOM 555 C C . ALA A 1 71 ? 10.661 -1.475 -14.309 1.00 93.94 71 ALA A C 1
ATOM 557 O O . ALA A 1 71 ? 11.866 -1.294 -14.134 1.00 93.94 71 ALA A O 1
ATOM 558 N N . ASN A 1 72 ? 10.165 -2.031 -15.405 1.00 91.50 72 ASN A N 1
ATOM 559 C CA . ASN A 1 72 ? 10.942 -2.575 -16.503 1.00 91.50 72 ASN A CA 1
ATOM 560 C C . ASN A 1 72 ? 10.757 -1.726 -17.755 1.00 91.50 72 ASN A C 1
ATOM 562 O O . ASN A 1 72 ? 9.639 -1.339 -18.090 1.00 91.50 72 ASN A O 1
ATOM 566 N N . ASN A 1 73 ? 11.837 -1.465 -18.486 1.00 88.81 73 ASN A N 1
ATOM 567 C CA . ASN A 1 73 ? 11.749 -0.874 -19.815 1.00 88.81 73 ASN A CA 1
ATOM 568 C C . ASN A 1 73 ? 12.268 -1.852 -20.866 1.00 88.81 73 ASN A C 1
ATOM 570 O O . ASN A 1 73 ? 13.379 -2.373 -20.761 1.00 88.81 73 ASN A O 1
ATOM 574 N N . ARG A 1 74 ? 11.445 -2.108 -21.884 1.00 83.81 74 ARG A N 1
ATOM 575 C CA . ARG A 1 74 ? 11.796 -2.965 -23.015 1.00 83.81 74 ARG A CA 1
ATOM 576 C C . ARG A 1 74 ? 11.228 -2.384 -24.297 1.00 83.81 74 ARG A C 1
ATOM 578 O O . ARG A 1 74 ? 10.018 -2.192 -24.405 1.00 83.81 74 ARG A O 1
ATOM 585 N N . LYS A 1 75 ? 12.079 -2.191 -25.311 1.00 85.31 75 LYS A N 1
ATOM 586 C CA . LYS A 1 75 ? 11.673 -1.643 -26.621 1.00 85.31 75 LYS A CA 1
ATOM 587 C C . LYS A 1 75 ? 10.887 -0.326 -26.479 1.00 85.31 75 LYS A C 1
ATOM 589 O O . LYS A 1 75 ? 9.894 -0.122 -27.176 1.00 85.31 75 LYS A O 1
ATOM 594 N N . GLY A 1 76 ? 11.287 0.522 -25.529 1.00 80.44 76 GLY A N 1
ATOM 595 C CA . GLY A 1 76 ? 10.618 1.793 -25.235 1.00 80.44 76 GLY A CA 1
ATOM 596 C C . GLY A 1 76 ? 9.251 1.677 -24.548 1.00 80.44 76 GLY A C 1
ATOM 597 O O . GLY A 1 76 ? 8.574 2.691 -24.392 1.00 80.44 76 GLY A O 1
ATOM 598 N N . LYS A 1 77 ? 8.823 0.476 -24.135 1.00 84.88 77 LYS A N 1
ATOM 599 C CA . LYS A 1 77 ? 7.602 0.269 -23.346 1.00 84.88 77 LYS A CA 1
ATOM 600 C C . LYS A 1 77 ? 7.956 0.098 -21.876 1.00 84.88 77 LYS A C 1
ATOM 602 O O . LYS A 1 77 ? 8.774 -0.756 -21.535 1.00 84.88 77 LYS A O 1
ATOM 607 N N . LEU A 1 78 ? 7.298 0.884 -21.027 1.00 89.00 78 LEU A N 1
ATOM 608 C CA . LEU A 1 78 ? 7.331 0.697 -19.583 1.00 89.00 78 LEU A CA 1
ATOM 609 C C . LEU A 1 78 ? 6.371 -0.437 -19.205 1.00 89.00 78 LEU A C 1
ATOM 611 O O . LEU A 1 78 ? 5.202 -0.416 -19.587 1.00 89.00 78 LEU A O 1
ATOM 615 N N . ILE A 1 79 ? 6.880 -1.422 -18.480 1.00 91.31 79 ILE A N 1
ATOM 616 C CA . ILE A 1 79 ? 6.145 -2.561 -17.937 1.00 91.31 79 ILE A CA 1
ATOM 617 C C . ILE A 1 79 ? 6.394 -2.536 -16.437 1.00 91.31 79 ILE A C 1
ATOM 619 O O . ILE A 1 79 ? 7.544 -2.506 -16.013 1.00 91.31 79 ILE A O 1
ATOM 623 N N . PHE A 1 80 ? 5.346 -2.538 -15.633 1.00 92.38 80 PHE A N 1
ATOM 624 C CA . PHE A 1 80 ? 5.472 -2.573 -14.184 1.00 92.38 80 PHE A CA 1
ATOM 625 C C . PHE A 1 80 ? 4.778 -3.813 -13.647 1.00 92.38 80 PHE A C 1
ATOM 627 O O . PHE A 1 80 ? 3.748 -4.230 -14.171 1.00 92.38 80 PHE A O 1
ATOM 634 N N . PHE A 1 81 ? 5.370 -4.382 -12.611 1.00 94.69 81 PHE A N 1
ATOM 635 C CA . PHE A 1 81 ? 4.769 -5.435 -11.813 1.00 94.69 81 PHE A CA 1
ATOM 636 C C . PHE A 1 81 ? 4.811 -4.963 -10.376 1.00 94.69 81 PHE A C 1
AT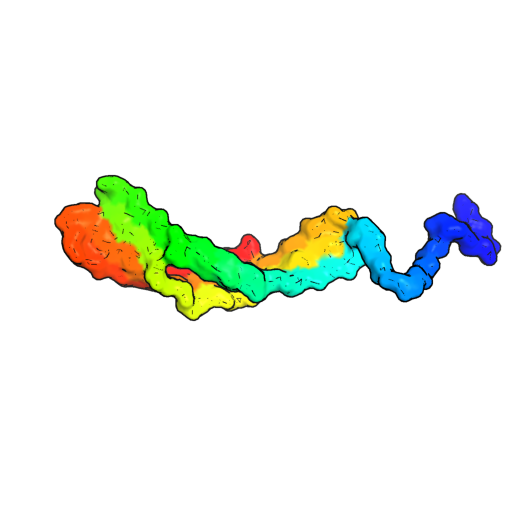OM 638 O O . PHE A 1 81 ? 5.836 -4.437 -9.933 1.00 94.69 81 PHE A O 1
ATOM 645 N N . TYR A 1 82 ? 3.700 -5.106 -9.677 1.00 96.75 82 TYR A N 1
ATOM 646 C CA . TYR A 1 82 ? 3.651 -4.873 -8.253 1.00 96.75 82 TYR A CA 1
ATOM 647 C C . TYR A 1 82 ? 2.675 -5.849 -7.619 1.00 96.75 82 TYR A C 1
ATOM 649 O O . TYR A 1 82 ? 1.725 -6.290 -8.255 1.00 96.75 82 TYR A O 1
ATOM 657 N N . GLU A 1 83 ? 2.938 -6.191 -6.372 1.00 97.62 83 GLU A N 1
ATOM 658 C CA . GLU A 1 83 ? 2.027 -6.959 -5.541 1.00 97.62 83 GLU A CA 1
ATOM 659 C C . GLU A 1 83 ? 2.266 -6.514 -4.107 1.00 97.62 83 GLU A C 1
ATOM 661 O O . GLU A 1 83 ? 3.411 -6.492 -3.649 1.00 97.62 83 GLU A O 1
ATOM 666 N N . TRP A 1 84 ? 1.198 -6.115 -3.420 1.00 97.81 84 TRP A N 1
ATOM 667 C CA . TRP A 1 84 ? 1.266 -5.645 -2.045 1.00 97.81 84 TRP A CA 1
ATOM 668 C C . TRP A 1 84 ? 0.184 -6.275 -1.175 1.00 97.81 84 TRP A C 1
ATOM 670 O O . TRP A 1 84 ? -0.989 -6.327 -1.553 1.00 97.81 84 TRP A O 1
ATOM 680 N N . VAL A 1 85 ? 0.592 -6.645 0.036 1.00 98.00 85 VAL A N 1
ATOM 681 C CA . VAL A 1 85 ? -0.265 -6.869 1.197 1.00 98.00 85 VAL A CA 1
ATOM 682 C C . VAL A 1 85 ? -0.106 -5.664 2.116 1.00 98.00 85 VAL A C 1
ATOM 684 O O . VAL A 1 85 ? 1.006 -5.331 2.534 1.00 98.00 85 VAL A O 1
ATOM 687 N N . ILE A 1 86 ? -1.209 -4.980 2.412 1.00 98.06 86 ILE A N 1
ATOM 688 C CA . ILE A 1 86 ? -1.205 -3.755 3.220 1.00 98.06 86 ILE A CA 1
ATOM 689 C C . ILE A 1 86 ? -2.107 -3.955 4.430 1.00 98.06 86 ILE A C 1
ATOM 691 O O . ILE A 1 86 ? -3.281 -4.281 4.270 1.00 98.06 86 ILE A O 1
ATOM 695 N N . LYS A 1 87 ? -1.584 -3.699 5.630 1.00 97.88 87 LYS A N 1
ATOM 696 C CA . LYS A 1 87 ? -2.360 -3.693 6.880 1.00 97.88 87 LYS A CA 1
ATOM 697 C C . LYS A 1 87 ? -2.320 -2.318 7.513 1.00 97.88 87 LYS A C 1
ATOM 699 O O . LYS A 1 87 ? -1.260 -1.689 7.580 1.00 97.88 87 LYS A O 1
ATOM 704 N N . CYS A 1 88 ? -3.476 -1.831 7.934 1.00 97.75 88 CYS A N 1
ATOM 705 C CA . CYS A 1 88 ? -3.643 -0.487 8.465 1.00 97.75 88 CYS A CA 1
ATOM 706 C C . CYS A 1 88 ? -4.634 -0.476 9.625 1.00 97.75 88 CYS A C 1
ATOM 708 O O . CYS A 1 88 ? -5.596 -1.243 9.660 1.00 97.75 88 CYS A O 1
ATOM 710 N N . GLU A 1 89 ? -4.438 0.478 10.524 1.00 97.50 89 GLU A N 1
ATOM 711 C CA . GLU A 1 89 ? -5.403 0.844 11.550 1.00 97.50 89 GLU A CA 1
ATOM 712 C C . GLU A 1 89 ? -6.172 2.089 11.108 1.00 97.50 89 GLU A C 1
ATOM 714 O O . GLU A 1 89 ? -5.602 3.016 10.523 1.00 97.50 89 GLU A O 1
ATOM 719 N N . TRP A 1 90 ? -7.460 2.147 11.427 1.00 96.88 90 TRP A N 1
ATOM 720 C CA . TRP A 1 90 ? -8.308 3.303 11.171 1.00 96.88 90 TRP A CA 1
ATOM 721 C C . TRP A 1 90 ? -9.024 3.750 12.440 1.00 96.88 90 TRP A C 1
ATOM 723 O O . TRP A 1 90 ? -9.249 2.974 13.374 1.00 96.88 90 TRP A O 1
ATOM 733 N N . LYS A 1 91 ? -9.387 5.031 12.460 1.00 95.69 91 LYS A N 1
ATOM 734 C CA . LYS A 1 91 ? -10.206 5.639 13.506 1.00 95.69 91 LYS A CA 1
ATOM 735 C C . LYS A 1 91 ? -11.294 6.473 12.865 1.00 95.69 91 LYS A C 1
ATOM 737 O O . LYS A 1 91 ? -11.033 7.184 11.895 1.00 95.69 91 LYS A O 1
ATOM 742 N N . GLY A 1 92 ? -12.493 6.408 13.418 1.00 95.12 92 GLY A N 1
ATOM 743 C CA . GLY A 1 92 ? -13.615 7.189 12.932 1.00 95.12 92 GLY A CA 1
ATOM 744 C C . GLY A 1 92 ? -14.578 7.591 14.032 1.00 95.12 92 GLY A C 1
ATOM 745 O O . GLY A 1 92 ? -14.569 7.039 15.129 1.00 95.12 92 GLY A O 1
ATOM 746 N N . ARG A 1 93 ? -15.404 8.582 13.724 1.00 93.81 93 ARG A N 1
ATOM 747 C CA . ARG A 1 93 ? -16.398 9.169 14.616 1.00 93.81 93 ARG A CA 1
ATOM 748 C C . ARG A 1 93 ? -17.676 9.419 13.827 1.00 93.81 93 ARG A C 1
ATOM 750 O O . ARG A 1 93 ? -17.620 9.952 12.723 1.00 93.81 93 ARG A O 1
ATOM 757 N N . LEU A 1 94 ? -18.817 9.051 14.403 1.00 92.69 94 LEU A N 1
ATOM 758 C CA . LEU A 1 94 ? -20.129 9.312 13.809 1.00 92.69 94 LEU A CA 1
ATOM 759 C C . LEU A 1 94 ? -20.603 10.734 14.119 1.00 92.69 94 LEU A C 1
ATOM 761 O O . LEU A 1 94 ? -20.343 11.270 15.201 1.00 92.69 94 LEU A O 1
ATOM 765 N N . ASN A 1 95 ? -21.355 11.327 13.195 1.00 87.69 95 ASN A N 1
ATOM 766 C CA . ASN A 1 95 ? -21.935 12.651 13.402 1.00 87.69 95 ASN A CA 1
ATOM 767 C C . ASN A 1 95 ? -22.939 12.619 14.564 1.00 87.69 95 ASN A C 1
ATOM 769 O O . ASN A 1 95 ? -23.852 11.799 14.597 1.00 87.69 95 ASN A O 1
ATOM 773 N N . GLY A 1 96 ? -22.760 13.517 15.537 1.00 84.50 96 GLY A N 1
ATOM 774 C CA . GLY A 1 96 ? -23.613 13.598 16.729 1.00 84.50 96 GLY A CA 1
ATOM 775 C C . GLY A 1 96 ? -23.240 12.658 17.885 1.00 84.50 96 GLY A C 1
ATOM 776 O O . GLY A 1 96 ? -23.888 12.731 18.925 1.00 84.50 96 GLY A O 1
ATOM 777 N N . SER A 1 97 ? -22.197 11.830 17.750 1.00 84.50 97 SER A N 1
ATOM 778 C CA . SER A 1 97 ? -21.577 11.102 18.872 1.00 84.50 97 SER A CA 1
ATOM 779 C C . SER A 1 97 ? -20.176 11.653 19.154 1.00 84.50 97 SER A C 1
ATOM 781 O O . SER A 1 97 ? -19.534 12.169 18.240 1.00 84.50 97 SER A O 1
ATOM 783 N N . ASP A 1 98 ? -19.707 11.583 20.403 1.00 82.38 98 ASP A N 1
ATOM 784 C CA . ASP A 1 98 ? -18.313 11.862 20.803 1.00 82.38 98 ASP A CA 1
ATOM 785 C C . ASP A 1 98 ? -17.427 10.608 20.834 1.00 82.38 98 ASP A C 1
ATOM 787 O O . ASP A 1 98 ? -16.218 10.714 21.047 1.00 82.38 98 ASP A O 1
ATOM 791 N N . ASP A 1 99 ? -17.996 9.432 20.569 1.00 89.94 99 ASP A N 1
ATOM 792 C CA . ASP A 1 99 ? -17.267 8.171 20.634 1.00 89.94 99 ASP A CA 1
ATOM 793 C C . ASP A 1 99 ? -16.374 7.966 19.398 1.00 89.94 99 ASP A C 1
ATOM 795 O O . ASP A 1 99 ? -16.832 7.989 18.251 1.00 89.94 99 ASP A O 1
ATOM 799 N N . GLU A 1 100 ? -15.080 7.731 19.638 1.00 92.50 100 GLU A N 1
ATOM 800 C CA . GLU A 1 100 ? -14.107 7.338 18.614 1.00 92.50 100 GLU A CA 1
ATOM 801 C C . GLU A 1 100 ? -14.072 5.807 18.494 1.00 92.50 100 GLU A C 1
ATOM 803 O O . GLU A 1 100 ? -13.692 5.097 19.428 1.00 92.50 100 GLU A O 1
ATOM 808 N N . VAL A 1 101 ? -14.426 5.295 17.317 1.00 94.88 101 VAL A N 1
ATOM 809 C CA . VAL A 1 101 ? -14.337 3.876 16.963 1.00 94.88 101 VAL A CA 1
ATOM 810 C C . VAL A 1 101 ? -13.000 3.617 16.282 1.00 94.88 101 VAL A C 1
ATOM 812 O O . VAL A 1 101 ? -12.537 4.421 15.474 1.00 94.88 101 VAL A O 1
ATOM 815 N N . LYS A 1 102 ? -12.375 2.484 16.602 1.00 96.06 102 LYS A N 1
ATOM 816 C CA . LYS A 1 102 ? -11.099 2.056 16.022 1.00 96.06 102 LYS A CA 1
ATOM 817 C C . LYS A 1 102 ? -11.242 0.667 15.434 1.00 96.06 102 LYS A C 1
ATOM 819 O O . LYS A 1 102 ? -11.988 -0.154 15.965 1.00 96.06 102 LYS A O 1
ATOM 824 N N . GLY A 1 103 ? -10.487 0.394 14.385 1.00 96.50 103 GLY A N 1
ATOM 825 C CA . GLY A 1 103 ? -10.412 -0.934 13.806 1.00 96.50 103 GLY A CA 1
ATOM 826 C C . GLY A 1 103 ? -9.171 -1.097 12.952 1.00 96.50 103 GLY A C 1
ATOM 827 O O . 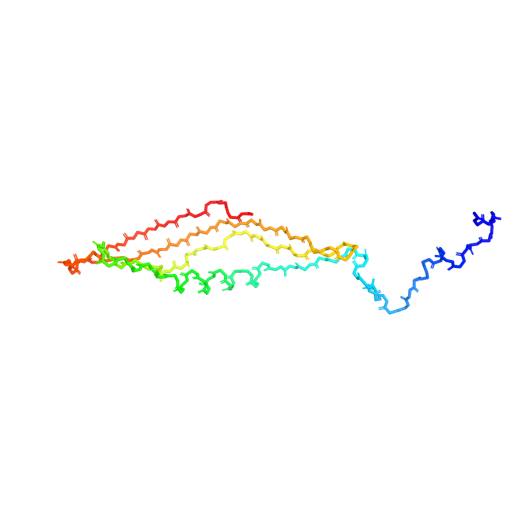GLY A 1 103 ? -8.376 -0.173 12.791 1.00 96.50 103 GLY A O 1
ATOM 828 N N . THR A 1 104 ? -9.029 -2.285 12.386 1.00 97.25 104 THR A N 1
ATOM 829 C CA . THR A 1 104 ? -7.970 -2.609 11.436 1.00 97.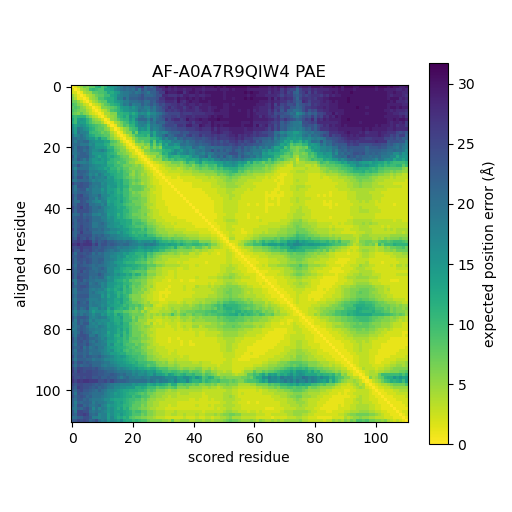25 104 THR A CA 1
ATOM 830 C C . THR A 1 104 ? -8.584 -3.073 10.124 1.00 97.25 104 THR A C 1
ATOM 832 O O . THR A 1 104 ? -9.722 -3.550 10.088 1.00 97.25 104 THR A O 1
ATOM 835 N N . PHE A 1 105 ? -7.857 -2.885 9.029 1.00 96.12 105 PHE A N 1
ATOM 836 C CA . PHE A 1 105 ? -8.208 -3.438 7.729 1.00 96.12 105 PHE A CA 1
ATOM 837 C C . PHE A 1 105 ? -6.965 -3.967 7.020 1.00 96.12 105 PHE A C 1
ATOM 839 O O . PHE A 1 105 ? -5.847 -3.493 7.233 1.00 96.12 105 PHE A O 1
ATOM 846 N N . GLU A 1 106 ? -7.189 -4.954 6.158 1.00 97.31 106 GLU A N 1
ATOM 847 C CA . GLU A 1 106 ? -6.159 -5.595 5.354 1.00 97.31 106 GLU A CA 1
ATOM 848 C C . GLU A 1 106 ? -6.566 -5.564 3.880 1.00 97.31 106 GLU A C 1
ATOM 850 O O . GLU A 1 106 ? -7.699 -5.893 3.525 1.00 97.31 106 GLU A O 1
ATOM 855 N N . ILE A 1 107 ? -5.627 -5.167 3.025 1.00 97.12 107 ILE A N 1
ATOM 856 C CA . ILE A 1 107 ? -5.714 -5.274 1.571 1.00 97.12 107 ILE A CA 1
ATOM 857 C C . ILE A 1 107 ? -4.781 -6.426 1.182 1.00 97.12 107 ILE A C 1
ATOM 859 O O . ILE A 1 107 ? -3.568 -6.220 1.136 1.00 97.12 107 ILE A O 1
ATOM 863 N N . PRO A 1 108 ? -5.310 -7.638 0.939 1.00 96.25 108 PRO A N 1
AT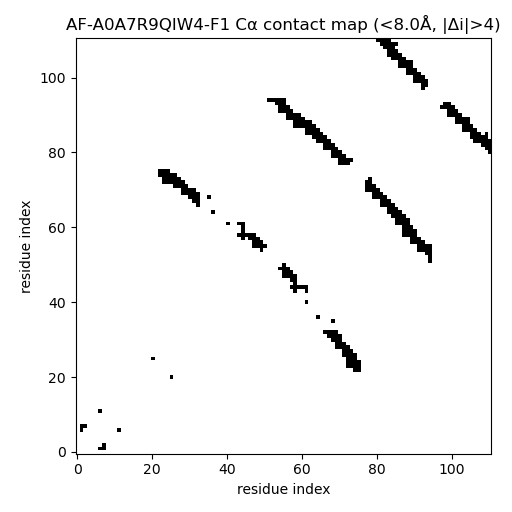OM 864 C CA . PRO A 1 108 ? -4.484 -8.832 0.763 1.00 96.25 108 PRO A CA 1
ATOM 865 C C . PRO A 1 108 ? -3.863 -8.950 -0.633 1.00 96.25 108 PRO A C 1
ATOM 867 O O . PRO A 1 108 ? -3.004 -9.798 -0.838 1.00 96.25 108 PRO A O 1
ATOM 870 N N . ASN A 1 109 ? -4.332 -8.172 -1.613 1.00 94.75 109 ASN A N 1
ATOM 871 C CA . ASN A 1 109 ? -3.829 -8.239 -2.981 1.00 94.75 109 ASN A CA 1
ATOM 872 C C . ASN A 1 109 ? -4.056 -6.911 -3.714 1.00 94.75 109 ASN A C 1
ATOM 874 O O . ASN A 1 109 ? -5.099 -6.694 -4.331 1.00 94.75 109 ASN A O 1
ATOM 878 N N . LEU A 1 110 ? -3.073 -6.020 -3.623 1.00 95.81 110 LEU A N 1
ATOM 879 C CA . LEU A 1 110 ? -2.958 -4.860 -4.501 1.00 95.81 110 LEU A CA 1
ATOM 880 C C . LEU A 1 110 ? -1.902 -5.170 -5.574 1.00 95.81 110 LEU A C 1
ATOM 882 O O . LEU A 1 110 ? -0.709 -5.072 -5.286 1.00 95.81 110 LEU A O 1
ATOM 886 N N . SER A 1 111 ? -2.344 -5.533 -6.783 1.00 92.44 111 SER A N 1
ATOM 887 C CA . SER A 1 111 ? -1.504 -5.884 -7.946 1.00 92.44 111 SER A CA 1
ATOM 888 C C . SER A 1 111 ? -1.885 -5.167 -9.242 1.00 92.44 111 SER A C 1
ATOM 890 O O . SER A 1 111 ? -2.900 -4.424 -9.245 1.00 92.44 111 SER A O 1
#

Organism: NCBI:txid1979941

Nearest PDB structures (foldseek):
  6xlh-assembly1_C  TM=8.481E-01  e=3.031E-05  Saccharomyces cerevisiae S288C
  6xlb-assembly1_D1  TM=7.968E-01  e=2.628E-04  Saccharomyces cerevisiae S288C
  1usv-assembly4_H  TM=7.999E-01  e=4.834E-04  Saccharomyces cerevisiae
  6yr8-assembly1_B  TM=2.036E-01  e=4.759E+00  Homo sapiens

InterPro domains:
  IPR015310 Activator of Hsp90 ATPase AHSA1-like, N-terminal [PF09229] (29-111)
  IPR015310 Activator of Hsp90 ATPase AHSA1-like, N-terminal [PTHR13009] (1-111)
  IPR015310 Activator of Hsp90 ATPase AHSA1-like, N-terminal [SM01000] (29-111)
  IPR036338 Activator of Hsp90 ATPase, Aha1 [G3DSA:3.15.10.20] (18-111)
  IPR036338 Activator of Hsp90 ATPase, Aha1 [SSF103111] (20-111)

Radius of gyration: 24.79 Å; Cα contacts (8 Å, |Δi|>4): 188; chains: 1; bounding box: 57×29×69 Å

Mean predicted aligned error: 10.09 Å

Sequence (111 aa):
MAKWGEGDPRWIVEERPDATNVNNWHWTEKNASNWSKEKLTQLLSALEVDESGVGLCRVSAVESIEGEAVANNRKGKLIFFYEWVIKCEWKGRLNGSDDEVKGTFEIPNLS

pLDDT: mean 85.52, std 15.45, range [43.91, 98.06]

Secondary structure (DSSP, 8-state):
-PPTTS--TTS-----TT---GGG-S-EEEE-HHHHHHHHHHHHHT-EEEETTTEEEEEEEEEEEEEEEEEEEETTEEEEEEEEEEEEEEEEEETT--PEEEEEEEEEEE-